Protein AF-A0A0C3CNZ8-F1 (afdb_monomer_lite)

pLDDT: mean 78.22, std 8.32, range [55.72, 88.31]

Structure (mmCIF, N/CA/C/O backbone):
data_AF-A0A0C3CNZ8-F1
#
_entry.id   AF-A0A0C3CNZ8-F1
#
loop_
_atom_site.group_PDB
_atom_site.id
_atom_site.type_symbol
_atom_site.label_atom_id
_atom_site.label_alt_id
_atom_site.label_comp_id
_atom_site.label_asym_id
_atom_site.label_entity_id
_atom_site.label_seq_id
_atom_site.pdbx_PDB_ins_code
_atom_site.Cartn_x
_atom_site.Cartn_y
_atom_site.Cartn_z
_atom_site.occupancy
_atom_site.B_iso_or_equiv
_atom_site.auth_seq_id
_atom_site.auth_comp_id
_atom_site.auth_asym_id
_atom_site.auth_atom_id
_atom_site.pdbx_PDB_model_num
ATOM 1 N N . ALA A 1 1 ? 26.612 0.960 -19.213 1.00 60.03 1 ALA A N 1
ATOM 2 C CA . ALA A 1 1 ? 25.397 1.558 -19.809 1.00 60.03 1 ALA A CA 1
ATOM 3 C C . ALA A 1 1 ? 24.113 0.806 -19.431 1.00 60.03 1 ALA A C 1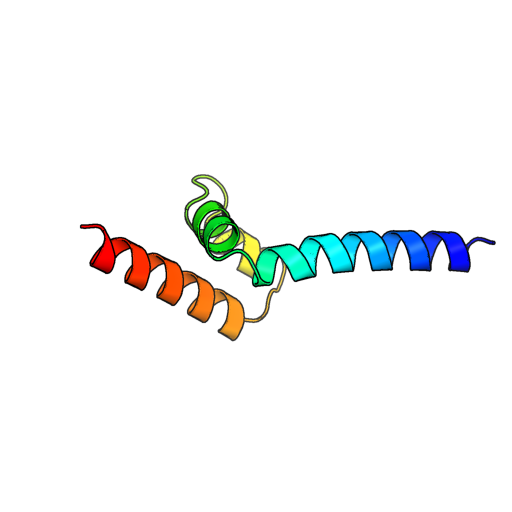
ATOM 5 O O . ALA A 1 1 ? 23.169 1.440 -18.982 1.00 60.03 1 ALA A O 1
ATOM 6 N N . VAL A 1 2 ? 24.049 -0.528 -19.556 1.00 63.50 2 VAL A N 1
ATOM 7 C CA . VAL A 1 2 ? 22.823 -1.286 -19.211 1.00 63.50 2 VAL A CA 1
ATOM 8 C C . VAL A 1 2 ? 22.537 -1.288 -17.700 1.00 63.50 2 VAL A C 1
ATOM 10 O O . VAL A 1 2 ? 21.424 -0.982 -17.287 1.00 63.50 2 VAL A O 1
ATOM 13 N N . CYS A 1 3 ? 23.550 -1.515 -16.855 1.00 69.88 3 CYS A N 1
ATOM 14 C CA . CYS A 1 3 ? 23.369 -1.512 -15.395 1.00 69.88 3 CYS A CA 1
ATOM 15 C C . CYS A 1 3 ? 22.946 -0.144 -14.839 1.00 69.88 3 CYS A C 1
ATOM 17 O O . CYS A 1 3 ? 22.189 -0.074 -13.879 1.00 69.88 3 CYS A O 1
ATOM 19 N N . THR A 1 4 ? 23.399 0.949 -15.459 1.00 74.12 4 THR A N 1
ATOM 20 C CA . THR A 1 4 ? 23.032 2.311 -15.050 1.00 74.12 4 THR A CA 1
ATOM 21 C C . THR A 1 4 ? 21.563 2.604 -15.343 1.00 74.12 4 THR A C 1
ATOM 23 O O . THR A 1 4 ? 20.880 3.142 -14.480 1.00 74.12 4 THR A O 1
ATOM 26 N N . ALA A 1 5 ? 21.042 2.180 -16.500 1.00 77.81 5 ALA A N 1
ATOM 27 C CA . ALA A 1 5 ? 19.615 2.304 -16.804 1.00 77.81 5 ALA A CA 1
ATOM 28 C C . ALA A 1 5 ? 18.749 1.445 -15.861 1.00 77.81 5 ALA A C 1
ATOM 30 O O . ALA A 1 5 ? 17.705 1.900 -15.397 1.00 77.81 5 ALA A O 1
ATOM 31 N N . LEU A 1 6 ? 19.214 0.238 -15.515 1.00 84.00 6 LEU A N 1
ATOM 32 C CA . LEU A 1 6 ? 18.527 -0.651 -14.573 1.00 84.00 6 LEU A CA 1
ATOM 33 C C . LEU A 1 6 ? 18.468 -0.062 -13.152 1.00 84.00 6 LEU A C 1
ATOM 35 O O . LEU A 1 6 ? 17.409 -0.077 -12.529 1.00 84.00 6 LEU A O 1
ATOM 39 N N . CYS A 1 7 ? 19.580 0.483 -12.644 1.00 80.62 7 CYS A N 1
ATOM 40 C CA . CYS A 1 7 ? 19.618 1.118 -11.324 1.00 80.62 7 CYS A CA 1
ATOM 41 C C . CYS A 1 7 ? 18.702 2.340 -11.247 1.00 80.62 7 CYS A C 1
ATOM 43 O O . CYS A 1 7 ? 18.019 2.511 -10.241 1.00 80.62 7 CYS A O 1
ATOM 45 N N . VAL A 1 8 ? 18.646 3.156 -12.304 1.00 84.25 8 VAL A N 1
ATOM 46 C CA . VAL A 1 8 ? 17.728 4.301 -12.364 1.00 84.25 8 VAL A CA 1
ATOM 47 C C . VAL A 1 8 ? 16.280 3.817 -12.333 1.00 84.25 8 VAL A C 1
ATOM 49 O O . VAL A 1 8 ? 15.522 4.266 -11.482 1.00 84.25 8 VAL A O 1
ATOM 52 N N . GLY A 1 9 ? 15.914 2.838 -13.168 1.00 85.00 9 GLY A N 1
ATOM 53 C CA . GLY A 1 9 ? 14.559 2.277 -13.172 1.00 85.00 9 GLY A CA 1
ATOM 54 C C . GLY A 1 9 ? 14.159 1.681 -11.819 1.00 85.00 9 GLY A C 1
ATOM 55 O O . GLY A 1 9 ? 13.065 1.948 -11.322 1.00 85.00 9 GLY A O 1
ATOM 56 N N . LYS A 1 10 ? 15.067 0.940 -11.174 1.00 84.44 10 LYS A N 1
ATOM 57 C CA . LYS A 1 10 ? 14.849 0.401 -9.827 1.00 84.44 10 LYS A CA 1
ATOM 58 C C . LYS A 1 10 ? 14.706 1.507 -8.781 1.00 84.44 10 LYS A C 1
ATOM 60 O O . LYS A 1 10 ? 13.814 1.418 -7.952 1.00 84.44 10 LYS A O 1
ATOM 65 N N . SER A 1 11 ? 15.541 2.545 -8.821 1.00 81.75 11 SER A N 1
ATOM 66 C CA . SER A 1 11 ? 15.464 3.672 -7.883 1.00 81.75 11 SER A CA 1
ATOM 67 C C . SER A 1 11 ? 14.164 4.454 -8.045 1.00 81.75 11 SER A C 1
ATOM 69 O O . SER A 1 11 ? 13.578 4.867 -7.052 1.00 81.75 11 SER A O 1
ATOM 71 N N . THR A 1 12 ? 13.691 4.637 -9.280 1.00 80.81 12 THR A N 1
ATOM 72 C CA . THR A 1 12 ? 12.407 5.290 -9.549 1.00 80.81 12 THR A CA 1
ATOM 73 C C . THR A 1 12 ? 11.243 4.449 -9.034 1.00 80.81 12 THR A C 1
ATOM 75 O O . THR A 1 12 ? 10.352 4.989 -8.387 1.00 80.81 12 THR A O 1
ATOM 78 N N . LEU A 1 13 ? 11.262 3.132 -9.262 1.00 79.50 13 LEU A N 1
ATOM 79 C CA . LEU A 1 13 ? 10.250 2.224 -8.718 1.00 79.50 13 LEU A CA 1
ATOM 80 C C . LEU A 1 13 ? 10.282 2.209 -7.188 1.00 79.50 13 LEU A C 1
ATOM 82 O 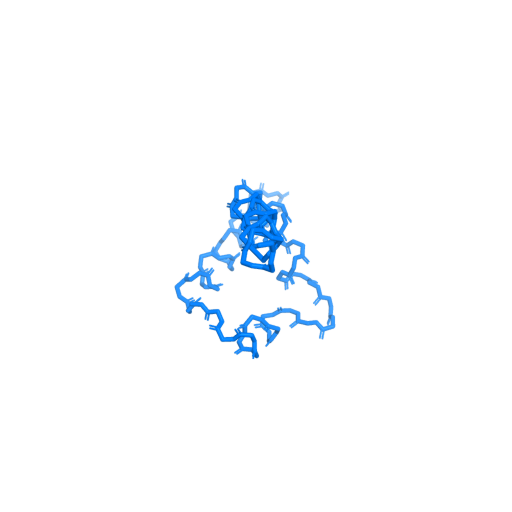O . LEU A 1 13 ? 9.237 2.377 -6.573 1.00 79.50 13 LEU A O 1
ATOM 86 N N . ASN A 1 14 ? 11.462 2.082 -6.575 1.00 77.31 14 ASN A N 1
ATOM 87 C CA . ASN A 1 14 ? 11.612 2.154 -5.122 1.00 77.31 14 ASN A CA 1
ATOM 88 C C . ASN A 1 14 ? 11.074 3.473 -4.573 1.00 77.31 14 ASN A C 1
ATOM 90 O O . ASN A 1 14 ? 10.322 3.433 -3.618 1.00 77.31 14 ASN A O 1
ATOM 94 N N . HIS A 1 15 ? 11.363 4.614 -5.201 1.00 74.62 15 HIS A N 1
ATOM 95 C CA . HIS A 1 15 ? 10.816 5.900 -4.770 1.00 74.62 15 HIS A CA 1
ATOM 96 C C . HIS A 1 15 ? 9.278 5.936 -4.839 1.00 74.62 15 HIS A C 1
ATOM 98 O O . HIS A 1 15 ? 8.617 6.432 -3.925 1.00 74.62 15 HIS A O 1
ATOM 104 N N . TYR A 1 16 ? 8.693 5.367 -5.899 1.00 65.44 16 TYR A N 1
ATOM 105 C CA . TYR A 1 16 ? 7.242 5.214 -6.018 1.00 65.44 16 TYR A CA 1
ATOM 106 C C . TYR A 1 16 ? 6.662 4.316 -4.917 1.00 65.44 16 TYR A C 1
ATOM 108 O O . TYR A 1 16 ? 5.637 4.664 -4.335 1.00 65.44 16 TYR A O 1
ATOM 116 N N . TYR A 1 17 ? 7.314 3.193 -4.609 1.00 65.56 17 TYR A N 1
ATOM 117 C CA . TYR A 1 17 ? 6.862 2.243 -3.589 1.00 65.56 17 TYR A CA 1
ATOM 118 C C . TYR A 1 17 ? 7.132 2.720 -2.148 1.00 65.56 17 TYR A C 1
ATOM 120 O O . TYR A 1 17 ? 6.294 2.504 -1.282 1.00 65.56 17 TYR A O 1
ATOM 128 N N . GLU A 1 18 ? 8.214 3.456 -1.889 1.00 67.25 18 GLU A N 1
ATOM 129 C CA . GLU A 1 18 ? 8.488 4.129 -0.607 1.00 67.25 18 GLU A CA 1
ATOM 130 C C . GLU A 1 18 ? 7.408 5.176 -0.300 1.00 67.25 18 GLU A C 1
ATOM 132 O O . GLU A 1 18 ? 6.953 5.308 0.834 1.00 67.25 18 GLU A O 1
ATOM 137 N N . CYS A 1 19 ? 6.926 5.885 -1.325 1.00 57.81 19 CYS A N 1
ATOM 138 C CA . CYS A 1 19 ? 5.807 6.814 -1.187 1.00 57.81 19 CYS A CA 1
ATOM 139 C C . CYS A 1 19 ? 4.475 6.095 -0.884 1.00 57.81 19 CYS A C 1
ATOM 141 O O . CYS A 1 19 ? 3.610 6.657 -0.206 1.00 57.81 19 CYS A O 1
ATOM 143 N N . MET A 1 20 ? 4.307 4.842 -1.331 1.00 57.88 20 MET A N 1
ATOM 144 C CA . MET A 1 20 ? 3.116 4.041 -1.012 1.00 57.88 20 MET A CA 1
ATOM 145 C C . MET A 1 20 ? 3.044 3.654 0.469 1.00 57.88 20 MET A C 1
ATOM 147 O O . MET A 1 20 ? 1.939 3.614 1.006 1.00 57.88 20 MET A O 1
ATOM 151 N N . ASP A 1 21 ? 4.181 3.442 1.134 1.00 59.31 21 ASP A N 1
ATOM 152 C CA . ASP A 1 21 ? 4.229 3.215 2.588 1.00 59.31 21 ASP A CA 1
ATOM 153 C C . ASP A 1 21 ? 3.972 4.480 3.405 1.00 59.31 21 ASP A C 1
ATOM 155 O O . ASP A 1 21 ? 3.446 4.418 4.516 1.00 59.31 21 ASP A O 1
ATOM 159 N N . LEU A 1 22 ? 4.283 5.648 2.8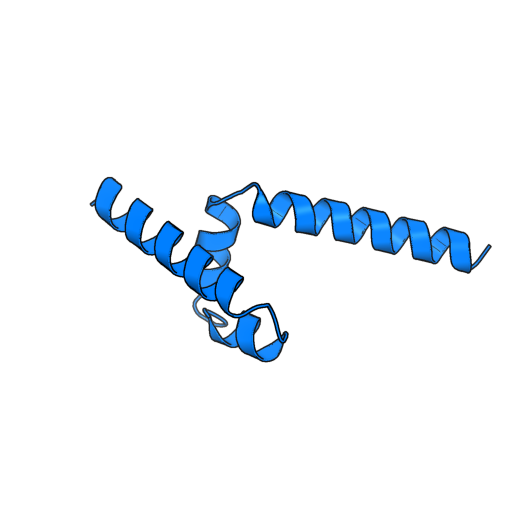42 1.00 61.69 22 LEU A N 1
ATOM 160 C CA . LEU A 1 22 ? 4.067 6.939 3.496 1.00 61.69 22 LEU A CA 1
ATOM 161 C C . LEU A 1 22 ? 2.612 7.424 3.399 1.00 61.69 22 LEU A C 1
ATOM 163 O O . LEU A 1 22 ? 2.170 8.226 4.225 1.00 61.69 22 LEU A O 1
ATOM 167 N N . SER A 1 23 ? 1.845 6.944 2.417 1.00 70.25 23 SER A N 1
ATOM 168 C CA . SER A 1 23 ? 0.454 7.348 2.216 1.00 70.25 23 SER A CA 1
ATOM 169 C C . SER A 1 23 ? -0.517 6.263 2.676 1.00 70.25 23 SER A C 1
ATOM 171 O O . SER A 1 23 ? -0.910 5.384 1.906 1.00 70.25 23 SER A O 1
ATOM 173 N N . LYS A 1 24 ? -1.002 6.388 3.921 1.00 71.75 24 LYS A N 1
ATOM 174 C CA . LYS A 1 24 ? -2.109 5.573 4.470 1.00 71.75 24 LYS A CA 1
ATOM 175 C C . LYS A 1 24 ? -3.297 5.482 3.503 1.00 71.75 24 LYS A C 1
ATOM 177 O O . LYS A 1 24 ? -3.922 4.438 3.372 1.00 71.75 24 LYS A O 1
ATOM 182 N N . VAL A 1 25 ? -3.574 6.563 2.769 1.00 75.56 25 VAL A N 1
ATOM 183 C CA . VAL A 1 25 ? -4.646 6.638 1.764 1.00 75.56 25 VAL A CA 1
ATOM 184 C C . VAL A 1 25 ? -4.438 5.631 0.632 1.00 75.56 25 VAL A C 1
ATOM 186 O O . VAL A 1 25 ? -5.396 5.000 0.187 1.00 75.56 25 VAL A O 1
ATOM 189 N N . TYR A 1 26 ? -3.200 5.446 0.173 1.00 75.75 26 TYR A N 1
ATOM 190 C CA . TYR A 1 26 ? -2.890 4.497 -0.893 1.00 75.75 26 TYR A CA 1
ATOM 191 C C . TYR A 1 26 ? -3.039 3.046 -0.419 1.00 75.75 26 TYR A C 1
ATOM 193 O O . TYR A 1 26 ? -3.642 2.228 -1.119 1.00 75.75 26 TYR A O 1
ATOM 201 N N . GLN A 1 27 ? -2.564 2.743 0.794 1.00 77.62 27 GLN A N 1
ATOM 202 C CA . GLN A 1 27 ? -2.766 1.438 1.434 1.00 77.62 27 GLN A CA 1
ATOM 203 C C . GLN A 1 27 ? -4.263 1.118 1.559 1.00 77.62 27 GLN A C 1
ATOM 205 O O . GLN A 1 27 ? -4.708 0.051 1.129 1.00 77.62 27 GLN A O 1
ATOM 210 N N . ILE A 1 28 ? -5.063 2.077 2.037 1.00 80.12 28 ILE A N 1
ATOM 211 C CA . ILE A 1 28 ? -6.519 1.939 2.152 1.00 80.12 28 ILE A CA 1
ATOM 212 C C . ILE A 1 28 ? -7.165 1.702 0.780 1.00 80.12 28 ILE A C 1
ATOM 214 O O . ILE A 1 28 ? -7.960 0.774 0.626 1.00 80.12 28 ILE A O 1
ATOM 218 N N . ALA A 1 29 ? -6.801 2.485 -0.238 1.00 83.44 29 ALA A N 1
ATOM 219 C CA . ALA A 1 29 ? -7.356 2.356 -1.586 1.00 83.44 29 ALA A CA 1
ATOM 220 C C . ALA A 1 29 ? -7.068 0.984 -2.219 1.00 83.44 29 ALA A C 1
ATOM 222 O O . ALA A 1 29 ? -7.947 0.397 -2.855 1.00 83.44 29 ALA A O 1
ATOM 223 N N . MET A 1 30 ? -5.860 0.447 -2.029 1.00 82.75 30 MET A N 1
ATOM 224 C CA . MET A 1 30 ? -5.486 -0.871 -2.546 1.00 82.75 30 MET A CA 1
ATOM 225 C C . MET A 1 30 ? -6.180 -2.011 -1.788 1.00 82.75 30 MET A C 1
ATOM 227 O O . MET A 1 30 ? -6.688 -2.941 -2.418 1.00 82.75 30 MET A O 1
ATOM 231 N N . VAL A 1 31 ? -6.278 -1.928 -0.456 1.00 84.06 31 VAL A N 1
ATOM 232 C CA . VAL A 1 31 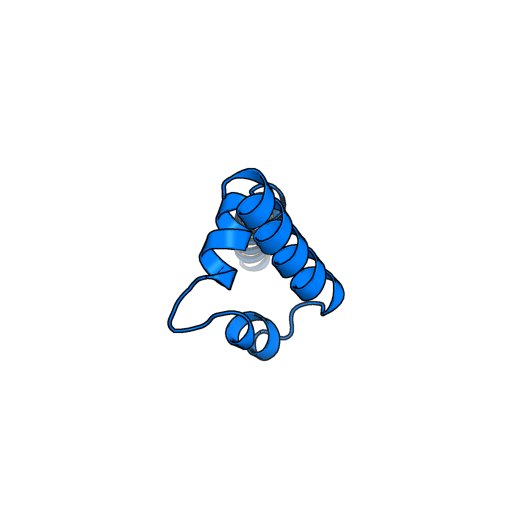? -6.996 -2.924 0.363 1.00 84.06 31 VAL A CA 1
ATOM 233 C C . VAL A 1 31 ? -8.495 -2.940 0.040 1.00 84.06 31 VAL A C 1
ATOM 235 O O . VAL A 1 31 ? -9.101 -4.013 -0.029 1.00 84.06 31 VAL A O 1
ATOM 238 N N . LEU A 1 32 ? -9.089 -1.773 -0.222 1.00 82.50 32 LEU A N 1
ATOM 239 C CA . LEU A 1 32 ? -10.493 -1.630 -0.617 1.00 82.50 32 LEU A CA 1
ATOM 240 C C . LEU A 1 32 ? -10.746 -1.907 -2.109 1.00 82.50 32 LEU A C 1
ATOM 242 O O . LEU A 1 32 ? -11.899 -1.893 -2.545 1.00 82.50 32 LEU A O 1
ATOM 246 N N . HIS A 1 33 ? -9.709 -2.195 -2.904 1.00 82.25 33 HIS A N 1
ATOM 247 C CA . HIS A 1 33 ? -9.861 -2.383 -4.341 1.00 82.25 33 HIS A CA 1
ATOM 248 C C . HIS A 1 33 ? -10.747 -3.609 -4.650 1.00 82.25 33 HIS A C 1
ATOM 250 O O . HIS A 1 33 ? -10.349 -4.744 -4.368 1.00 82.25 33 HIS A O 1
ATOM 256 N N . PRO A 1 34 ? -11.910 -3.447 -5.308 1.00 77.69 34 PRO A N 1
ATOM 257 C CA . PRO A 1 34 ? -12.960 -4.471 -5.362 1.00 77.69 34 PRO A CA 1
ATOM 258 C C . PRO A 1 34 ? -12.533 -5.774 -6.046 1.00 77.69 34 PRO A C 1
ATOM 260 O O . PRO A 1 34 ? -13.013 -6.845 -5.680 1.00 77.69 34 PRO A O 1
ATOM 263 N N . ARG A 1 35 ? -11.605 -5.692 -7.008 1.00 78.81 35 ARG A N 1
ATOM 264 C CA . ARG A 1 35 ? -11.117 -6.846 -7.781 1.00 78.81 35 ARG A CA 1
ATOM 265 C C . ARG A 1 35 ? -9.995 -7.634 -7.104 1.00 78.81 35 ARG A C 1
ATOM 267 O O . ARG A 1 35 ? -9.798 -8.799 -7.410 1.00 78.81 35 ARG A O 1
ATOM 274 N N . HIS A 1 36 ? -9.231 -6.975 -6.242 1.00 71.12 36 HIS A N 1
ATOM 275 C CA . HIS A 1 36 ? -7.882 -7.413 -5.873 1.00 71.12 36 HIS A CA 1
ATOM 276 C C . HIS A 1 36 ? -7.740 -7.568 -4.362 1.00 71.12 36 HIS A C 1
ATOM 278 O O . HIS A 1 36 ? -7.185 -8.568 -3.901 1.00 71.12 36 HIS A O 1
ATOM 284 N N . LYS A 1 37 ? -8.334 -6.635 -3.602 1.00 81.75 37 LYS A N 1
ATOM 285 C CA . LYS A 1 37 ? -8.382 -6.608 -2.138 1.00 81.75 37 LYS A CA 1
ATOM 286 C C . LYS A 1 37 ? -7.032 -7.030 -1.539 1.00 81.75 37 LYS A C 1
ATOM 288 O O . LYS A 1 37 ? -5.966 -6.650 -2.007 1.00 81.75 37 LYS A O 1
ATOM 293 N N . LEU A 1 38 ? -7.086 -7.902 -0.540 1.00 79.44 38 LEU A N 1
ATOM 294 C CA . LEU A 1 38 ? -5.925 -8.474 0.131 1.00 79.44 38 LEU A CA 1
ATOM 295 C C . LEU A 1 38 ? -5.263 -9.600 -0.671 1.00 79.44 38 LEU A C 1
ATOM 297 O O . LEU A 1 38 ? -4.120 -9.965 -0.412 1.00 79.44 38 LEU A O 1
ATOM 301 N N . GLN A 1 39 ? -5.983 -10.177 -1.633 1.00 81.19 39 GLN A N 1
ATOM 302 C CA . GLN A 1 39 ? -5.501 -11.327 -2.390 1.00 81.19 39 GLN A CA 1
ATOM 303 C C . GLN A 1 39 ? -4.390 -10.944 -3.367 1.00 81.19 39 GLN A C 1
ATOM 305 O O . GLN A 1 39 ? -3.493 -11.749 -3.609 1.00 81.19 39 GLN A O 1
ATOM 310 N N . TYR A 1 40 ? -4.401 -9.709 -3.866 1.00 82.31 40 TYR A N 1
ATOM 311 C CA . TYR A 1 40 ? -3.305 -9.171 -4.664 1.00 82.31 40 TYR A CA 1
ATOM 312 C C . TYR A 1 40 ? -1.980 -9.184 -3.900 1.00 82.31 40 TYR A C 1
ATOM 314 O O . TYR A 1 40 ? -1.004 -9.727 -4.403 1.00 82.31 40 TYR A O 1
ATOM 322 N N . PHE A 1 41 ? -1.963 -8.697 -2.658 1.00 81.12 41 PHE A N 1
ATOM 323 C CA . PHE A 1 41 ? -0.747 -8.672 -1.842 1.00 81.12 41 PHE A CA 1
ATOM 324 C C . PHE A 1 41 ? -0.221 -10.076 -1.535 1.00 81.12 41 PHE A C 1
ATOM 326 O O . PHE A 1 41 ? 0.973 -10.329 -1.671 1.00 81.12 41 PHE A O 1
ATOM 333 N N . LYS A 1 42 ? -1.124 -11.020 -1.236 1.00 82.50 42 LYS A N 1
ATOM 334 C CA . LYS A 1 42 ? -0.766 -12.436 -1.063 1.00 82.50 42 LYS A CA 1
ATOM 335 C C . LYS A 1 42 ? -0.178 -13.050 -2.336 1.00 82.50 42 LYS A C 1
ATOM 337 O O . LYS A 1 42 ? 0.789 -13.793 -2.269 1.00 82.50 42 LYS A O 1
ATOM 342 N N . THR A 1 43 ? -0.743 -12.724 -3.499 1.00 85.12 43 THR A N 1
ATOM 343 C CA . THR A 1 43 ? -0.280 -13.245 -4.800 1.00 85.12 43 THR A CA 1
ATOM 344 C C . THR A 1 43 ? 1.069 -12.650 -5.201 1.00 85.12 43 THR A C 1
ATOM 346 O O . THR A 1 43 ? 1.889 -13.329 -5.808 1.00 85.12 43 THR A O 1
ATOM 349 N N . MET A 1 44 ? 1.314 -11.392 -4.833 1.00 83.31 44 MET A N 1
ATOM 350 C CA . MET A 1 44 ? 2.589 -10.705 -5.049 1.00 83.31 44 MET A CA 1
ATOM 351 C C . MET A 1 44 ? 3.631 -11.037 -3.970 1.00 83.31 44 MET A C 1
ATOM 353 O O . MET A 1 44 ? 4.728 -10.486 -4.007 1.00 83.31 44 MET A O 1
ATOM 357 N N . ASN A 1 45 ? 3.297 -11.932 -3.032 1.00 83.44 45 ASN A N 1
ATOM 358 C CA . ASN A 1 45 ? 4.169 -12.412 -1.964 1.00 83.44 45 ASN A CA 1
ATOM 359 C C . ASN A 1 45 ? 4.742 -11.283 -1.086 1.00 83.44 45 ASN A C 1
ATOM 361 O O . ASN A 1 45 ? 5.918 -11.301 -0.722 1.00 83.44 45 ASN A O 1
ATOM 365 N N . TRP A 1 46 ? 3.903 -10.284 -0.797 1.00 82.75 46 TRP A N 1
ATOM 366 C CA . TRP A 1 46 ? 4.221 -9.206 0.140 1.00 82.75 46 TRP A CA 1
ATOM 367 C C . TRP A 1 46 ? 4.272 -9.741 1.572 1.00 82.75 46 TRP A C 1
ATOM 369 O O . TRP A 1 46 ? 3.655 -10.759 1.884 1.00 82.75 46 TRP A O 1
ATOM 379 N N . GLU A 1 47 ? 5.005 -9.039 2.430 1.00 85.50 47 GLU A N 1
ATOM 380 C CA . GLU A 1 47 ? 5.192 -9.414 3.830 1.00 85.50 47 GLU A CA 1
ATOM 381 C C . GLU A 1 47 ? 3.850 -9.447 4.575 1.00 85.50 47 GLU A C 1
ATOM 383 O O . GLU A 1 47 ? 3.036 -8.527 4.454 1.00 85.50 47 GLU A O 1
ATOM 388 N N . GLU A 1 48 ? 3.588 -10.527 5.317 1.00 83.69 48 GLU A N 1
ATOM 389 C CA . GLU A 1 48 ? 2.301 -10.706 6.001 1.00 83.69 48 GLU A CA 1
ATOM 390 C C . GLU A 1 48 ? 2.060 -9.616 7.050 1.00 83.69 48 GLU A C 1
ATOM 392 O O . GLU A 1 48 ? 0.954 -9.073 7.100 1.00 83.69 48 GLU A O 1
ATOM 397 N N . ASP A 1 49 ? 3.105 -9.220 7.780 1.00 83.62 49 ASP A N 1
ATOM 398 C CA . ASP A 1 49 ? 3.071 -8.133 8.766 1.00 83.62 49 ASP A CA 1
ATOM 399 C C . ASP A 1 49 ? 2.621 -6.810 8.133 1.00 83.62 49 ASP A C 1
ATOM 401 O O . ASP A 1 49 ? 1.834 -6.054 8.706 1.00 83.62 49 ASP A O 1
ATOM 405 N N . TRP A 1 50 ? 3.054 -6.547 6.897 1.00 84.06 50 TRP A N 1
ATOM 406 C CA . TRP A 1 50 ? 2.641 -5.358 6.158 1.00 84.06 50 TRP A CA 1
ATOM 407 C C . TRP A 1 50 ? 1.153 -5.404 5.796 1.00 84.06 50 TRP A C 1
ATOM 409 O O . TRP A 1 50 ? 0.431 -4.412 5.918 1.00 84.06 50 TRP A O 1
ATOM 419 N N . ILE A 1 51 ? 0.664 -6.572 5.370 1.00 83.06 51 ILE A N 1
ATOM 420 C CA . ILE A 1 51 ? -0.746 -6.776 5.010 1.00 83.06 51 ILE A CA 1
ATOM 421 C C . ILE A 1 51 ? -1.646 -6.624 6.244 1.00 83.06 51 ILE A C 1
ATOM 423 O O . ILE A 1 51 ? -2.759 -6.095 6.135 1.00 83.06 51 ILE A O 1
ATOM 427 N N . GLU A 1 52 ? -1.189 -7.092 7.403 1.00 86.81 52 GLU A N 1
ATOM 428 C CA . GLU A 1 52 ? -1.886 -6.922 8.676 1.00 86.81 52 GLU A CA 1
ATOM 429 C C . GLU A 1 52 ? -1.935 -5.448 9.091 1.00 86.81 52 GLU A C 1
ATOM 431 O O . GLU A 1 52 ? -3.025 -4.917 9.311 1.00 86.81 52 GLU A O 1
ATOM 436 N N . MET A 1 53 ? -0.803 -4.748 9.047 1.00 85.62 53 MET A N 1
ATOM 437 C CA . MET A 1 53 ? -0.732 -3.314 9.339 1.00 85.62 53 MET A CA 1
ATOM 438 C C . MET A 1 53 ? -1.651 -2.485 8.426 1.00 85.62 53 MET A C 1
ATOM 440 O O . MET A 1 53 ? -2.392 -1.616 8.893 1.00 85.62 53 MET A O 1
ATOM 444 N N . ALA A 1 54 ? -1.682 -2.789 7.125 1.00 84.00 54 ALA A N 1
ATOM 445 C CA . ALA A 1 54 ? -2.566 -2.118 6.176 1.00 84.00 54 ALA A CA 1
ATOM 446 C C . ALA A 1 54 ? -4.055 -2.338 6.507 1.00 84.00 54 ALA A C 1
ATOM 448 O O . ALA A 1 54 ? -4.865 -1.416 6.370 1.00 84.00 54 ALA A O 1
ATOM 449 N N . LYS A 1 55 ? -4.441 -3.532 6.984 1.00 86.00 55 LYS A N 1
ATOM 450 C CA . LYS A 1 55 ? -5.808 -3.776 7.478 1.00 86.00 55 LYS A CA 1
ATOM 451 C C . LYS A 1 55 ? -6.112 -2.975 8.735 1.00 86.00 55 LYS A C 1
ATOM 453 O O . LYS A 1 55 ? -7.211 -2.430 8.840 1.00 86.00 55 LYS A O 1
ATOM 458 N N . GLU A 1 56 ? -5.185 -2.930 9.685 1.00 88.31 56 GLU A N 1
ATOM 459 C CA . GLU A 1 56 ? -5.369 -2.185 10.931 1.00 88.31 56 GLU A CA 1
ATOM 460 C C . GLU A 1 56 ? -5.592 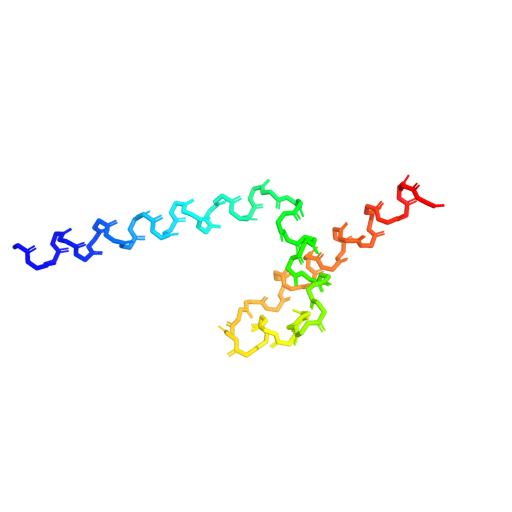-0.701 10.655 1.00 88.31 56 GLU A C 1
ATOM 462 O O . GLU A 1 56 ? -6.525 -0.118 11.203 1.00 88.31 56 GLU A O 1
ATOM 467 N N . ILE A 1 57 ? -4.818 -0.115 9.738 1.00 85.94 57 ILE A N 1
ATOM 468 C CA . ILE A 1 57 ? -4.977 1.279 9.309 1.00 85.94 57 ILE A CA 1
ATOM 469 C C . ILE A 1 57 ? -6.368 1.512 8.703 1.00 85.94 57 ILE A C 1
ATOM 471 O O . ILE A 1 57 ? -7.045 2.469 9.078 1.00 85.94 57 ILE A O 1
ATOM 475 N N . VAL A 1 58 ? -6.837 0.620 7.821 1.00 85.88 58 VAL A N 1
ATOM 476 C CA . VAL A 1 58 ? -8.189 0.707 7.235 1.00 85.88 58 VAL A CA 1
ATOM 477 C C . VAL A 1 58 ? -9.270 0.641 8.314 1.00 85.88 58 VAL A C 1
ATOM 479 O O . VAL A 1 58 ? -10.210 1.436 8.299 1.00 85.88 58 VAL A O 1
ATOM 482 N N . HIS A 1 59 ? -9.152 -0.294 9.259 1.00 86.25 59 HIS A N 1
ATOM 483 C CA . HIS A 1 59 ? -10.119 -0.448 10.346 1.00 86.25 59 HIS A CA 1
ATOM 484 C C . HIS A 1 59 ? -10.104 0.733 11.320 1.00 86.25 59 HIS A C 1
ATOM 486 O O . HIS A 1 59 ? -11.170 1.154 11.777 1.00 86.25 59 HIS A O 1
ATOM 492 N N . ALA A 1 60 ? -8.922 1.260 11.634 1.00 86.50 60 ALA A N 1
ATOM 493 C CA . ALA A 1 60 ? -8.752 2.422 12.491 1.00 86.50 60 ALA A CA 1
ATOM 494 C C . ALA A 1 60 ? -9.388 3.666 11.862 1.00 86.50 60 ALA A C 1
ATOM 496 O O . ALA A 1 60 ? -10.157 4.345 12.542 1.00 86.50 60 ALA A O 1
ATOM 497 N N . GLU A 1 61 ? -9.149 3.920 10.571 1.00 84.06 61 GLU A N 1
ATOM 498 C CA . GLU A 1 61 ? -9.754 5.075 9.900 1.00 84.06 61 GLU A CA 1
ATOM 499 C C . GLU A 1 61 ? -11.258 4.941 9.715 1.00 84.06 61 GLU A C 1
ATOM 501 O O . GLU A 1 61 ? -11.996 5.910 9.906 1.00 84.06 61 GLU A O 1
ATOM 506 N N . TYR A 1 62 ? -11.745 3.736 9.416 1.00 81.25 62 TYR A N 1
ATOM 507 C CA . TYR A 1 62 ? -13.183 3.499 9.361 1.00 81.25 62 TYR A CA 1
ATOM 508 C C . TYR A 1 62 ? -13.850 3.827 10.704 1.00 81.25 62 TYR A C 1
ATOM 510 O O . TYR A 1 62 ? -14.857 4.524 10.717 1.00 81.25 62 TYR A O 1
ATOM 518 N N . ARG A 1 63 ? -13.253 3.391 11.823 1.00 83.50 63 ARG A N 1
ATOM 519 C CA . ARG A 1 63 ? -13.762 3.637 13.185 1.00 83.50 63 ARG A CA 1
ATOM 520 C C . ARG A 1 63 ? -13.627 5.095 13.641 1.00 83.50 63 ARG A C 1
ATOM 522 O O . ARG A 1 63 ? -14.368 5.522 14.516 1.00 83.50 63 ARG A O 1
ATOM 529 N N . GLN A 1 64 ? -12.653 5.846 13.124 1.00 80.25 64 GLN A N 1
ATOM 530 C CA . GLN A 1 64 ? -12.550 7.283 13.408 1.00 80.25 64 GLN A CA 1
ATOM 531 C C . GLN A 1 64 ? -13.585 8.099 12.634 1.00 80.25 64 GLN A C 1
ATOM 533 O O . GLN A 1 64 ? -14.049 9.122 13.134 1.00 80.25 64 GLN A O 1
ATOM 538 N N . THR A 1 65 ? -13.918 7.670 11.417 1.00 73.12 65 THR A N 1
ATOM 539 C CA . THR A 1 65 ? -14.754 8.454 10.500 1.00 73.12 65 THR A CA 1
ATOM 540 C C . THR A 1 65 ? -16.250 8.134 10.633 1.00 73.12 65 THR A C 1
ATOM 542 O O . THR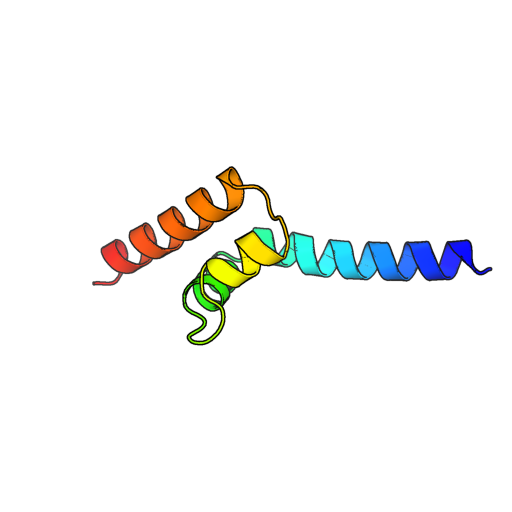 A 1 65 ? -17.074 8.989 10.307 1.00 73.12 65 THR A O 1
ATOM 545 N N . TYR A 1 66 ? -16.608 6.937 11.112 1.00 55.72 66 TYR A N 1
ATOM 546 C CA . TYR A 1 66 ? -17.982 6.431 11.251 1.00 55.72 66 TYR A CA 1
ATOM 547 C C . TYR A 1 66 ? -18.199 5.741 12.600 1.00 55.72 66 TYR A C 1
ATOM 549 O O . TYR A 1 66 ? -19.325 5.870 13.130 1.00 55.72 66 TYR A O 1
#

Foldseek 3Di:
DVVVVVVVVVVVVVVVVVVCVVDLPNLLCQLPPPPCHLNVCVVVVHDPVVSVVSVVSNVVVVVVVD

Organism: NCBI:txid1036808

Sequence (66 aa):
AVCTALCVGKSTLNHYYECMDLSKVYQIAMVLHPRHKLQYFKTMNWEEDWIEMAKEIVHAEYRQTY

Secondary structure (DSSP, 8-state):
-HHHHHHHHHHHHHHHHHHHHH-HHHHHHHHT-TTTHHHHHHHTT--HHHHHHHHHHHHHHHHHH-

Radius of gyration: 14.78 Å; chains: 1; bounding box: 43×22×33 Å